Protein AF-A0A369TGQ2-F1 (afdb_monomer_lite)

Radius of gyration: 26.99 Å; chains: 1; bounding box: 59×21×66 Å

Secondary structure (DSSP, 8-state):
--HHHHHHHSTT-HHHHHHHHHHHHHHHHHHHHHHHHHHHHHHHHHHHHHHHHHHHHHHHTTSS--

Structure (mmCIF, N/CA/C/O backbone):
data_AF-A0A369TGQ2-F1
#
_entry.id   AF-A0A369TGQ2-F1
#
loop_
_atom_site.group_PDB
_atom_site.id
_atom_site.type_symbol
_atom_site.label_atom_id
_atom_site.label_alt_id
_atom_site.label_comp_id
_atom_site.label_asym_id
_atom_site.label_entity_id
_atom_site.label_seq_id
_atom_site.pdbx_PDB_ins_code
_atom_site.Cartn_x
_atom_site.Cartn_y
_atom_site.Cartn_z
_atom_site.occupancy
_atom_site.B_iso_or_equiv
_atom_site.auth_seq_id
_atom_site.auth_comp_id
_atom_site.auth_asym_id
_atom_site.auth_atom_id
_atom_site.pdbx_PDB_model_num
ATOM 1 N N . MET A 1 1 ? 7.721 14.937 -21.966 1.00 50.38 1 MET A N 1
ATOM 2 C CA . MET A 1 1 ? 7.016 13.693 -21.574 1.00 50.38 1 MET A CA 1
ATOM 3 C C . MET A 1 1 ? 7.492 12.450 -22.355 1.00 50.38 1 MET A C 1
ATOM 5 O O . MET A 1 1 ? 6.758 11.479 -22.403 1.00 50.38 1 MET A O 1
ATOM 9 N N . GLN A 1 2 ? 8.705 12.434 -22.933 1.00 53.28 2 GLN A N 1
ATOM 10 C CA . GLN A 1 2 ? 9.216 11.293 -23.725 1.00 53.28 2 GLN A CA 1
ATOM 11 C C . GLN A 1 2 ? 10.149 10.352 -22.931 1.00 53.28 2 GLN A C 1
ATOM 13 O O . GLN A 1 2 ? 10.226 9.167 -23.238 1.00 53.28 2 GLN A O 1
ATOM 18 N N . ALA A 1 3 ? 10.763 10.841 -21.846 1.00 59.66 3 ALA A N 1
ATOM 19 C CA . ALA A 1 3 ? 11.686 10.063 -21.015 1.00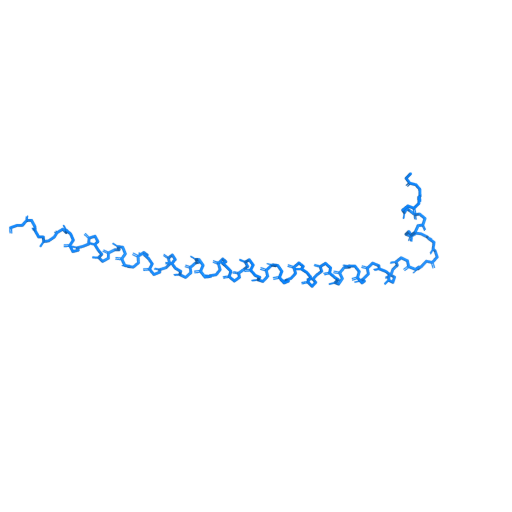 59.66 3 ALA A CA 1
ATOM 20 C C . ALA A 1 3 ? 11.029 8.842 -20.342 1.00 59.66 3 ALA A C 1
ATOM 22 O O . ALA A 1 3 ? 11.616 7.770 -20.287 1.00 59.66 3 ALA A O 1
ATOM 23 N N . VAL A 1 4 ? 9.787 8.974 -19.861 1.00 58.91 4 VAL A N 1
ATOM 24 C CA . VAL A 1 4 ? 9.086 7.871 -19.177 1.00 58.91 4 VAL A CA 1
ATOM 25 C C . VAL A 1 4 ? 8.782 6.736 -20.162 1.00 58.91 4 VAL A C 1
ATOM 27 O O . VAL A 1 4 ? 9.018 5.574 -19.856 1.00 58.91 4 VAL A O 1
ATOM 30 N N . SER A 1 5 ? 8.337 7.063 -21.378 1.00 57.38 5 SER A N 1
ATOM 31 C CA . SER A 1 5 ? 8.082 6.092 -22.449 1.00 57.38 5 SER A CA 1
ATOM 32 C C . SER A 1 5 ? 9.355 5.421 -22.980 1.00 57.38 5 SER A C 1
ATOM 34 O O . SER A 1 5 ? 9.316 4.227 -23.273 1.00 57.38 5 SER A O 1
ATOM 36 N N . GLU A 1 6 ? 10.487 6.131 -23.053 1.00 59.59 6 GLU A N 1
AT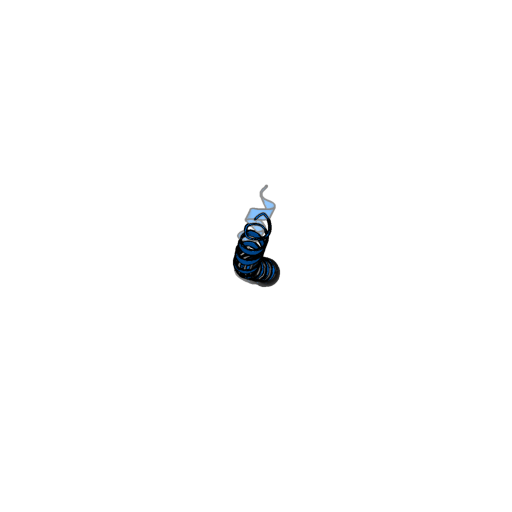OM 37 C CA . GLU A 1 6 ? 11.787 5.538 -23.411 1.00 59.59 6 GLU A CA 1
ATOM 38 C C . GLU A 1 6 ? 12.293 4.570 -22.339 1.00 59.59 6 GLU A C 1
ATOM 40 O O . GLU A 1 6 ? 12.738 3.483 -22.680 1.00 59.59 6 GLU A O 1
ATOM 45 N N . PHE A 1 7 ? 12.142 4.876 -21.048 1.00 59.41 7 PHE A N 1
ATOM 46 C CA . PHE A 1 7 ? 12.496 3.945 -19.967 1.00 59.41 7 PHE A CA 1
ATOM 47 C C . PHE A 1 7 ? 11.623 2.680 -19.939 1.00 59.41 7 PHE A C 1
ATOM 49 O O . PHE A 1 7 ? 12.093 1.614 -19.541 1.00 59.41 7 PHE A O 1
ATOM 56 N N . LEU A 1 8 ? 10.363 2.770 -20.379 1.00 61.75 8 LEU A N 1
ATOM 57 C CA . LEU A 1 8 ? 9.507 1.595 -20.557 1.00 61.75 8 LEU A CA 1
ATOM 58 C C . LEU A 1 8 ? 9.847 0.783 -21.821 1.00 61.75 8 LEU A C 1
ATOM 60 O O . LEU A 1 8 ? 9.589 -0.420 -21.840 1.00 61.75 8 LEU A O 1
ATOM 64 N N . THR A 1 9 ? 10.423 1.413 -22.851 1.00 59.53 9 THR A N 1
ATOM 65 C CA . THR A 1 9 ? 10.564 0.821 -24.199 1.00 59.53 9 THR A CA 1
ATOM 66 C C . THR A 1 9 ? 12.024 0.589 -24.629 1.00 59.53 9 THR A C 1
ATOM 68 O O . THR A 1 9 ? 12.264 -0.070 -25.638 1.00 59.53 9 THR A O 1
ATOM 71 N N . MET A 1 10 ? 13.025 1.032 -23.856 1.00 59.28 10 MET A N 1
ATOM 72 C CA . MET A 1 10 ? 14.441 0.703 -24.069 1.00 59.28 10 MET A CA 1
ATOM 73 C C . MET A 1 10 ? 14.703 -0.775 -23.727 1.00 59.28 10 MET A C 1
ATOM 75 O O . MET A 1 10 ? 15.060 -1.140 -22.608 1.00 59.28 10 MET A O 1
ATOM 79 N N . GLY A 1 11 ? 14.500 -1.649 -24.714 1.00 58.12 11 GLY A N 1
ATOM 80 C CA . GLY A 1 11 ? 15.199 -2.934 -24.814 1.00 58.12 11 GLY A CA 1
ATOM 81 C C . GLY A 1 11 ? 14.942 -3.952 -23.697 1.00 58.12 11 GLY A C 1
ATOM 82 O O . GLY A 1 11 ? 15.875 -4.614 -23.259 1.00 58.12 11 GLY A O 1
ATOM 83 N N . GLY A 1 12 ? 13.705 -4.099 -23.214 1.00 62.12 12 GLY A N 1
ATOM 84 C CA . GLY A 1 12 ? 13.315 -5.255 -22.388 1.00 62.12 12 GLY A CA 1
ATOM 85 C C . GLY A 1 12 ? 13.604 -5.169 -20.882 1.00 62.12 12 GLY A C 1
ATOM 86 O O . GLY A 1 12 ? 13.159 -6.046 -20.145 1.00 62.12 12 GLY A O 1
ATOM 87 N N . TYR A 1 13 ? 14.253 -4.109 -20.384 1.00 59.66 13 TYR A N 1
ATOM 88 C CA . TYR A 1 13 ? 14.557 -3.961 -18.948 1.00 59.66 13 TYR A CA 1
ATOM 89 C C . TYR A 1 13 ? 13.366 -3.528 -18.080 1.00 59.66 13 TYR A C 1
ATOM 91 O O . TYR A 1 13 ? 13.312 -3.865 -16.896 1.00 59.66 13 TYR A O 1
ATOM 99 N N . GLY A 1 14 ? 12.378 -2.835 -18.658 1.00 64.56 14 GLY A N 1
ATOM 100 C CA . GLY A 1 14 ? 11.181 -2.397 -17.930 1.00 64.56 14 GLY A CA 1
ATOM 101 C C . GLY A 1 14 ? 10.440 -3.563 -17.265 1.00 64.56 14 GLY A C 1
ATOM 102 O O . GLY A 1 14 ? 10.045 -3.466 -16.105 1.00 64.56 14 GLY A O 1
ATOM 103 N N . VAL A 1 15 ? 10.351 -4.710 -17.944 1.00 67.38 15 VAL A N 1
ATOM 104 C CA . VAL A 1 15 ? 9.696 -5.927 -17.430 1.00 67.38 15 VAL A CA 1
ATOM 105 C C . VAL A 1 15 ? 10.390 -6.499 -16.186 1.00 67.38 15 VAL A C 1
ATOM 107 O O . VAL A 1 15 ? 9.732 -7.168 -15.400 1.00 67.38 15 VAL A O 1
ATOM 110 N N . TYR A 1 16 ? 11.672 -6.207 -15.947 1.00 70.81 16 TYR A N 1
ATOM 111 C CA . TYR A 1 16 ? 12.384 -6.647 -14.737 1.00 70.81 16 TYR A CA 1
ATOM 112 C C . TYR A 1 16 ? 12.198 -5.697 -13.551 1.00 70.81 16 TYR A C 1
ATOM 114 O O . TYR A 1 16 ? 12.246 -6.120 -12.397 1.00 70.81 16 TYR A O 1
ATOM 122 N N . VAL A 1 17 ? 11.961 -4.415 -13.823 1.00 75.06 17 VAL A N 1
ATOM 123 C CA . VAL A 1 17 ? 11.827 -3.373 -12.799 1.00 75.06 17 VAL A CA 1
ATOM 124 C C . VAL A 1 17 ? 10.388 -3.273 -12.291 1.00 75.06 17 VAL A C 1
ATOM 126 O O . VAL A 1 17 ? 10.156 -3.168 -11.092 1.00 75.06 17 VAL A O 1
ATOM 129 N N . TRP A 1 18 ? 9.397 -3.374 -13.175 1.00 81.50 18 TRP A N 1
ATOM 130 C CA . TRP A 1 18 ? 7.985 -3.315 -12.787 1.00 81.50 18 TRP A CA 1
ATOM 131 C C . TRP A 1 18 ? 7.579 -4.334 -11.701 1.00 81.50 18 TRP A C 1
ATOM 133 O O . TRP A 1 18 ? 6.900 -3.928 -10.756 1.00 81.50 18 TRP A O 1
ATOM 143 N N . PRO A 1 19 ? 8.007 -5.612 -11.741 1.00 84.94 19 PRO A N 1
ATOM 144 C CA . PRO A 1 19 ? 7.671 -6.593 -10.715 1.00 84.94 19 PRO A CA 1
ATOM 145 C C . PRO A 1 19 ? 8.195 -6.234 -9.326 1.00 84.94 19 PRO A C 1
ATOM 147 O O . PRO A 1 19 ? 7.509 -6.513 -8.348 1.00 84.94 19 PRO A O 1
ATOM 150 N N . SER A 1 20 ? 9.371 -5.605 -9.206 1.00 83.88 20 SER A N 1
ATOM 151 C CA . SER A 1 20 ? 9.919 -5.224 -7.897 1.00 83.88 20 SER A CA 1
ATOM 152 C C . SER A 1 20 ? 9.121 -4.081 -7.266 1.00 83.88 20 SER A C 1
ATOM 154 O O . SER A 1 20 ? 8.817 -4.132 -6.074 1.00 83.88 20 SER A O 1
ATOM 156 N N . TYR A 1 21 ? 8.680 -3.107 -8.070 1.00 85.94 21 TYR A N 1
ATOM 157 C CA . TYR A 1 21 ? 7.759 -2.058 -7.626 1.00 85.94 21 TYR A CA 1
ATOM 158 C C . TYR A 1 21 ? 6.374 -2.610 -7.287 1.00 85.94 21 TYR A C 1
ATOM 160 O O . TYR A 1 21 ? 5.816 -2.257 -6.249 1.00 85.94 21 TYR A O 1
ATOM 168 N N . VAL A 1 22 ? 5.832 -3.507 -8.116 1.00 89.38 22 VAL A N 1
ATOM 169 C CA . VAL A 1 22 ? 4.557 -4.185 -7.837 1.00 89.38 22 VAL A CA 1
ATOM 170 C C . VAL A 1 22 ? 4.651 -4.963 -6.529 1.00 89.38 22 VAL A C 1
ATOM 172 O O . VAL A 1 22 ? 3.763 -4.841 -5.693 1.00 89.38 22 VAL A O 1
ATOM 175 N N . LEU A 1 23 ? 5.739 -5.704 -6.312 1.00 93.06 23 LEU A N 1
ATOM 176 C CA . LEU A 1 23 ? 5.961 -6.463 -5.086 1.00 93.06 23 LEU A CA 1
ATOM 177 C C . LEU A 1 23 ? 6.065 -5.542 -3.867 1.00 93.06 23 LEU A C 1
ATOM 179 O O . LEU A 1 23 ? 5.434 -5.810 -2.849 1.00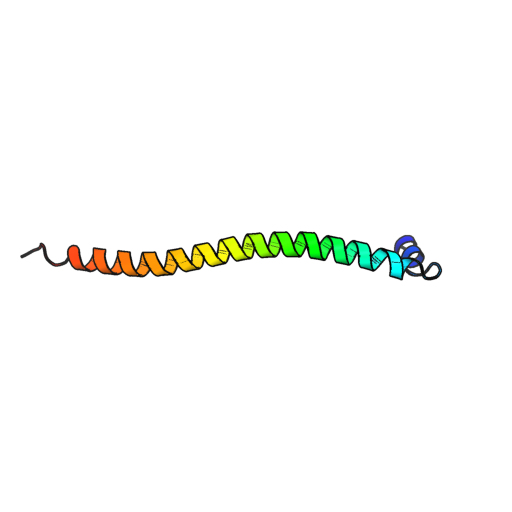 93.06 23 LEU A O 1
ATOM 183 N N . ALA A 1 24 ? 6.796 -4.431 -3.972 1.00 93.62 24 ALA A N 1
ATOM 184 C CA . ALA A 1 24 ? 6.903 -3.450 -2.896 1.00 93.62 24 ALA A CA 1
ATOM 185 C C . ALA A 1 24 ? 5.539 -2.838 -2.537 1.00 93.62 24 ALA A C 1
ATOM 187 O O . ALA A 1 24 ? 5.169 -2.798 -1.362 1.00 93.62 24 ALA A O 1
ATOM 188 N N . VAL A 1 25 ? 4.759 -2.423 -3.542 1.00 94.81 25 VAL A N 1
ATOM 189 C CA . VAL A 1 25 ? 3.398 -1.896 -3.350 1.00 94.81 25 VAL A CA 1
ATOM 190 C C . VAL A 1 25 ? 2.473 -2.966 -2.775 1.00 94.81 25 VAL A C 1
ATOM 192 O O . VAL A 1 25 ? 1.651 -2.657 -1.918 1.00 94.81 25 VAL A O 1
ATOM 195 N N . LEU A 1 26 ? 2.618 -4.224 -3.188 1.00 95.69 26 LEU A N 1
ATOM 196 C CA . LEU A 1 26 ? 1.817 -5.336 -2.686 1.00 95.69 26 LEU A CA 1
ATOM 197 C C . LEU A 1 26 ? 2.144 -5.649 -1.222 1.00 95.69 26 LEU A C 1
ATOM 199 O O . LEU A 1 26 ? 1.228 -5.867 -0.434 1.00 95.69 26 LEU A O 1
ATOM 203 N N . ILE A 1 27 ? 3.418 -5.596 -0.827 1.00 95.44 27 ILE A N 1
ATOM 204 C CA . ILE A 1 27 ? 3.842 -5.772 0.568 1.00 95.44 27 ILE A CA 1
ATOM 205 C C . ILE A 1 27 ? 3.353 -4.601 1.427 1.00 95.44 27 ILE A C 1
ATOM 207 O O . ILE A 1 27 ? 2.682 -4.822 2.436 1.00 95.44 27 ILE A O 1
ATOM 211 N N . MET A 1 28 ? 3.632 -3.355 1.024 1.00 94.56 28 MET A N 1
ATOM 212 C CA . MET A 1 28 ? 3.191 -2.167 1.767 1.00 94.56 28 MET A CA 1
ATOM 213 C C . MET A 1 28 ? 1.667 -2.091 1.848 1.00 94.56 28 MET A C 1
ATOM 215 O O . MET A 1 28 ? 1.110 -1.935 2.934 1.00 94.56 28 MET A O 1
ATOM 219 N N . GLY A 1 29 ? 0.988 -2.237 0.712 1.00 95.81 29 GLY A N 1
ATOM 220 C CA . GLY A 1 29 ? -0.466 -2.206 0.606 1.00 95.81 29 GLY A CA 1
ATOM 221 C C . GLY A 1 29 ? -1.126 -3.363 1.348 1.00 95.81 29 GLY A C 1
ATOM 222 O O . GLY A 1 29 ? -2.120 -3.152 2.038 1.00 95.81 29 GLY A O 1
ATOM 223 N N . GLY A 1 30 ? -0.547 -4.564 1.285 1.00 94.19 30 GLY A N 1
ATOM 224 C CA . GLY A 1 30 ? -0.998 -5.731 2.038 1.00 94.19 30 GLY A CA 1
ATOM 225 C C . GLY A 1 30 ? -0.880 -5.524 3.545 1.00 94.19 30 GLY A C 1
ATOM 226 O O . GLY A 1 30 ? -1.831 -5.793 4.276 1.00 94.19 30 GLY A O 1
ATOM 227 N N . MET A 1 31 ? 0.237 -4.968 4.022 1.00 94.12 31 MET A N 1
ATOM 228 C CA . MET A 1 31 ? 0.450 -4.695 5.446 1.00 94.12 31 MET A CA 1
ATOM 229 C C . MET A 1 31 ? -0.466 -3.577 5.968 1.00 94.12 31 MET A C 1
ATOM 231 O O . MET A 1 31 ? -1.059 -3.706 7.045 1.00 94.12 31 MET A O 1
ATOM 235 N N . LEU A 1 32 ? -0.662 -2.513 5.181 1.00 92.31 32 LEU A N 1
ATOM 236 C CA . LEU A 1 32 ? -1.651 -1.470 5.475 1.00 92.31 32 LEU A CA 1
ATOM 237 C C . LEU A 1 32 ? -3.074 -2.041 5.494 1.00 92.31 32 LEU A C 1
ATOM 239 O O . LEU A 1 32 ? -3.844 -1.787 6.421 1.00 92.31 32 LEU A O 1
ATOM 243 N N . GLY A 1 33 ? -3.414 -2.839 4.483 1.00 92.62 33 GLY A N 1
ATOM 244 C CA . GLY A 1 33 ? -4.711 -3.486 4.334 1.00 92.62 33 GLY A CA 1
ATOM 245 C C . GLY A 1 33 ? -5.020 -4.413 5.502 1.00 92.62 33 GLY A C 1
ATOM 246 O O . GLY A 1 33 ? -6.103 -4.320 6.075 1.00 92.62 33 GLY A O 1
ATOM 247 N N . LEU A 1 34 ? -4.056 -5.236 5.919 1.00 89.12 34 LEU A N 1
ATOM 248 C CA . LEU A 1 34 ? -4.157 -6.095 7.099 1.00 89.12 34 LEU A CA 1
ATOM 249 C C . LEU A 1 34 ? -4.368 -5.273 8.371 1.00 89.12 34 LEU A C 1
ATOM 251 O O . LEU A 1 34 ? -5.244 -5.603 9.164 1.00 89.12 34 LEU A O 1
ATOM 255 N N . THR A 1 35 ? -3.635 -4.175 8.546 1.00 87.38 35 THR A N 1
ATOM 256 C CA . THR A 1 35 ? -3.770 -3.295 9.718 1.00 87.38 35 THR A CA 1
ATOM 257 C C . THR A 1 35 ? -5.169 -2.677 9.794 1.00 87.38 35 THR A C 1
ATOM 259 O O . THR A 1 35 ? -5.835 -2.737 10.830 1.00 87.38 35 THR A O 1
ATOM 262 N N . LEU A 1 36 ? -5.671 -2.152 8.674 1.00 86.00 36 LEU A N 1
ATOM 263 C CA . LEU A 1 36 ? -7.020 -1.589 8.585 1.00 86.00 36 LEU A CA 1
ATOM 264 C C . LEU A 1 36 ? -8.108 -2.664 8.715 1.00 86.00 36 LEU A C 1
ATOM 266 O O . LEU A 1 36 ? -9.150 -2.414 9.324 1.00 86.00 36 LEU A O 1
ATOM 270 N N . ALA A 1 37 ? -7.884 -3.859 8.166 1.00 84.75 37 ALA A N 1
ATOM 271 C CA . ALA A 1 37 ? -8.794 -4.992 8.287 1.00 84.75 37 ALA A CA 1
ATOM 272 C C . ALA A 1 37 ? -8.897 -5.463 9.740 1.00 84.75 37 ALA A C 1
ATOM 274 O O . ALA A 1 37 ? -10.008 -5.620 10.237 1.00 84.75 37 ALA A O 1
ATOM 275 N N . ARG A 1 38 ? -7.770 -5.594 10.451 1.00 77.56 38 ARG A N 1
ATOM 276 C CA . ARG A 1 38 ? -7.735 -5.904 11.889 1.00 77.56 38 ARG A CA 1
ATOM 277 C C . ARG A 1 38 ? -8.518 -4.868 12.688 1.00 77.56 38 ARG A C 1
ATOM 279 O O . ARG A 1 38 ? -9.399 -5.241 13.453 1.00 77.56 38 ARG A O 1
ATOM 286 N N . LEU A 1 39 ? -8.300 -3.579 12.422 1.00 75.94 39 LEU A N 1
ATOM 287 C CA . LEU A 1 39 ? -9.035 -2.500 13.087 1.00 75.94 39 LEU A CA 1
ATOM 288 C C . LEU A 1 39 ? -10.551 -2.565 12.816 1.00 75.94 39 LEU A C 1
ATOM 290 O O . LEU A 1 39 ? -11.365 -2.319 13.707 1.00 75.94 39 LEU A O 1
ATOM 294 N N . ARG A 1 40 ? -10.950 -2.913 11.586 1.00 74.50 40 ARG A N 1
ATOM 295 C CA . ARG A 1 40 ? -12.361 -3.090 11.204 1.00 74.50 40 ARG A CA 1
ATOM 296 C C . ARG A 1 40 ? -12.991 -4.329 11.840 1.00 74.50 40 ARG A C 1
ATOM 298 O O . ARG A 1 40 ? -14.151 -4.253 12.236 1.00 74.50 40 ARG A O 1
ATOM 305 N N . VAL A 1 41 ? -12.256 -5.434 11.948 1.00 72.44 41 VAL A N 1
ATOM 306 C CA . VAL A 1 41 ? -12.713 -6.668 12.608 1.00 72.44 41 VAL A CA 1
ATOM 307 C C . VAL A 1 41 ? -12.915 -6.420 14.103 1.00 72.44 41 VAL A C 1
ATOM 309 O O . VAL A 1 41 ? -14.006 -6.671 14.606 1.00 72.44 41 VAL A O 1
ATOM 312 N N . THR A 1 42 ? -11.954 -5.790 14.781 1.00 64.75 42 THR A N 1
ATOM 313 C CA . THR A 1 42 ? -12.080 -5.432 16.204 1.00 64.75 42 THR A CA 1
ATOM 314 C C . THR A 1 42 ? -13.266 -4.495 16.460 1.00 64.75 42 THR A C 1
ATOM 316 O O . THR A 1 42 ? -14.033 -4.700 17.397 1.00 64.75 42 THR A O 1
ATOM 319 N N . LYS A 1 43 ? -13.506 -3.500 15.591 1.00 61.16 43 LYS A N 1
ATOM 320 C CA . LYS A 1 43 ? -14.699 -2.639 15.707 1.00 61.16 43 LYS A CA 1
ATOM 321 C C . LYS A 1 43 ? -16.018 -3.385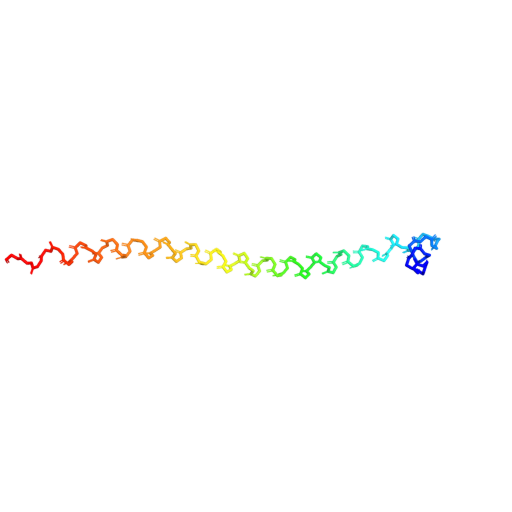 15.472 1.00 61.16 43 LYS A C 1
ATOM 323 O O . LYS A 1 43 ? -17.046 -2.960 15.998 1.00 61.16 43 LYS A O 1
ATOM 328 N N . ARG A 1 44 ? -16.024 -4.455 14.670 1.00 60.91 44 ARG A N 1
ATOM 329 C CA . ARG A 1 44 ? -17.221 -5.283 14.452 1.00 60.91 44 ARG A CA 1
ATOM 330 C C . ARG A 1 44 ? -17.546 -6.139 15.671 1.00 60.91 44 ARG A C 1
ATOM 332 O O . ARG A 1 44 ? -18.719 -6.236 16.013 1.00 60.91 44 ARG A O 1
ATOM 339 N N . GLU A 1 45 ? -16.538 -6.673 16.354 1.00 60.53 45 GLU A N 1
ATOM 340 C CA . GLU A 1 45 ? -16.746 -7.434 17.590 1.00 60.53 45 GLU A CA 1
ATOM 341 C C . GLU A 1 45 ? -17.289 -6.550 18.718 1.00 60.53 45 GLU A C 1
ATOM 343 O O . GLU A 1 45 ? -18.287 -6.914 19.338 1.00 60.53 45 GLU A O 1
ATOM 348 N N . LEU A 1 46 ? -16.742 -5.342 18.918 1.00 58.94 46 LEU A N 1
ATOM 349 C CA . LEU A 1 46 ? -17.265 -4.421 19.940 1.00 58.94 46 LEU A CA 1
ATOM 350 C C . LEU A 1 46 ? -18.740 -4.056 19.708 1.00 58.94 46 LEU A C 1
ATOM 352 O O . LEU A 1 46 ? -19.522 -4.038 20.656 1.00 58.94 46 LEU A O 1
ATOM 356 N N . LYS A 1 47 ? -19.153 -3.838 18.451 1.00 59.62 47 LYS A N 1
ATOM 357 C CA . LYS A 1 47 ? -20.562 -3.557 18.127 1.00 59.62 47 LYS A CA 1
ATOM 358 C C . LYS A 1 47 ? -21.500 -4.722 18.436 1.00 59.62 47 LYS A C 1
ATOM 360 O O . LYS A 1 47 ? -22.678 -4.469 18.677 1.00 59.62 47 LYS A O 1
ATOM 365 N N . GLY A 1 48 ? -21.014 -5.963 18.401 1.00 61.44 48 GLY A N 1
ATOM 366 C CA . GLY A 1 48 ? -21.798 -7.136 18.782 1.00 61.44 48 GLY A CA 1
ATOM 367 C C . GLY A 1 48 ? -22.063 -7.174 20.287 1.00 61.44 48 GLY A C 1
ATOM 368 O O . GLY A 1 48 ? -23.203 -7.344 20.712 1.00 61.44 48 GLY A O 1
ATOM 369 N N . TYR A 1 49 ? -21.031 -6.929 21.096 1.00 60.06 49 TYR A N 1
ATOM 370 C CA . TYR A 1 49 ? -21.144 -6.974 22.557 1.00 60.06 49 TYR A CA 1
ATOM 371 C C . TYR A 1 49 ? -21.870 -5.760 23.152 1.00 60.06 49 TYR A C 1
ATOM 373 O O . TYR A 1 49 ? -22.637 -5.901 24.106 1.00 60.06 49 TYR A O 1
ATOM 381 N N . GLU A 1 50 ? -21.694 -4.571 22.572 1.00 62.06 50 GLU A N 1
ATOM 382 C CA . GLU A 1 50 ? -22.343 -3.350 23.060 1.00 62.06 50 GLU A CA 1
ATOM 383 C C . GLU A 1 50 ? -23.869 -3.392 22.888 1.00 62.06 50 GLU A C 1
ATOM 385 O O . GLU A 1 50 ? -24.605 -2.932 23.761 1.00 62.06 50 GLU A O 1
ATOM 390 N N . GLN A 1 51 ? -24.368 -4.037 21.828 1.00 62.06 51 GLN A N 1
ATOM 391 C CA . GLN A 1 51 ? -25.807 -4.231 21.618 1.00 62.06 51 GLN A CA 1
ATOM 392 C C . GLN A 1 51 ? -26.436 -5.146 22.676 1.00 62.06 51 GLN A C 1
ATOM 394 O O . GLN A 1 51 ? -27.539 -4.868 23.154 1.00 62.06 51 GLN A O 1
ATOM 399 N N . VAL A 1 52 ? -25.722 -6.194 23.094 1.00 63.84 52 VAL A N 1
ATOM 400 C CA . VAL A 1 52 ? -26.188 -7.114 24.141 1.00 63.84 52 VAL A CA 1
ATOM 401 C C . VAL A 1 52 ? -26.221 -6.402 25.498 1.00 63.84 52 VAL A C 1
ATOM 403 O O . VAL A 1 52 ? -27.238 -6.431 26.193 1.00 63.84 52 VAL A O 1
ATOM 406 N N . HIS A 1 53 ? -25.165 -5.665 25.857 1.00 62.66 53 HIS A N 1
ATOM 407 C CA . HIS A 1 53 ? -25.119 -4.924 27.124 1.00 62.66 53 HIS A CA 1
ATOM 408 C C . HIS A 1 53 ? -26.103 -3.741 27.185 1.00 62.66 53 HIS A C 1
ATOM 410 O O . HIS A 1 53 ? -26.716 -3.506 28.233 1.00 62.66 53 HIS A O 1
ATOM 416 N N . ALA A 1 54 ? -26.310 -3.018 26.080 1.00 63.88 54 ALA A N 1
ATOM 417 C CA . ALA A 1 54 ? -27.286 -1.928 26.011 1.00 63.88 54 ALA A CA 1
ATOM 418 C C . ALA A 1 54 ? -28.732 -2.432 26.184 1.00 63.88 54 ALA A C 1
ATOM 420 O O . ALA A 1 54 ? -29.534 -1.793 26.874 1.00 63.88 54 ALA A O 1
ATOM 421 N N . ALA A 1 55 ? -29.057 -3.608 25.635 1.00 64.50 55 ALA A N 1
ATOM 422 C CA . ALA A 1 55 ? -30.371 -4.232 25.792 1.00 64.5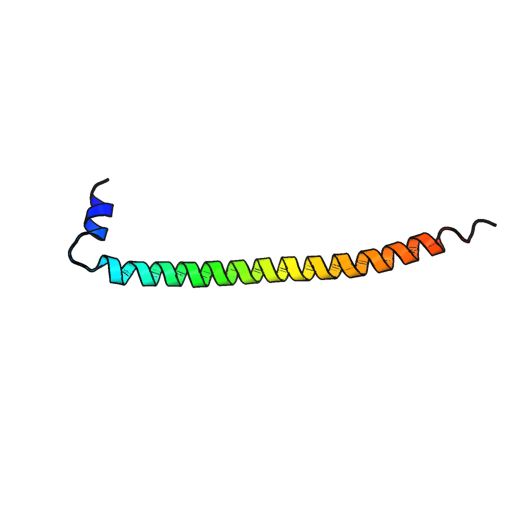0 55 ALA A CA 1
ATOM 423 C C . ALA A 1 55 ? -30.673 -4.612 27.255 1.00 64.50 55 ALA A C 1
ATOM 425 O O . ALA A 1 55 ? -31.795 -4.412 27.730 1.00 64.50 55 ALA A O 1
ATOM 426 N N . HIS A 1 56 ? -29.669 -5.089 28.000 1.00 61.75 56 HIS A N 1
ATOM 427 C CA . HIS A 1 56 ? -29.820 -5.413 29.421 1.00 61.75 56 HIS A CA 1
ATOM 428 C C . HIS A 1 56 ? -29.965 -4.170 30.310 1.00 61.75 56 HIS A C 1
ATOM 430 O O . HIS A 1 56 ? -30.782 -4.176 31.235 1.00 61.75 56 HIS A O 1
ATOM 436 N N . ARG A 1 57 ? -29.246 -3.075 30.014 1.00 65.75 57 ARG A N 1
ATOM 437 C CA . ARG A 1 57 ? -29.376 -1.816 30.772 1.00 65.75 57 ARG A CA 1
ATOM 438 C C . ARG A 1 57 ? -30.774 -1.205 30.624 1.00 65.75 57 ARG A C 1
ATOM 440 O O . ARG A 1 57 ?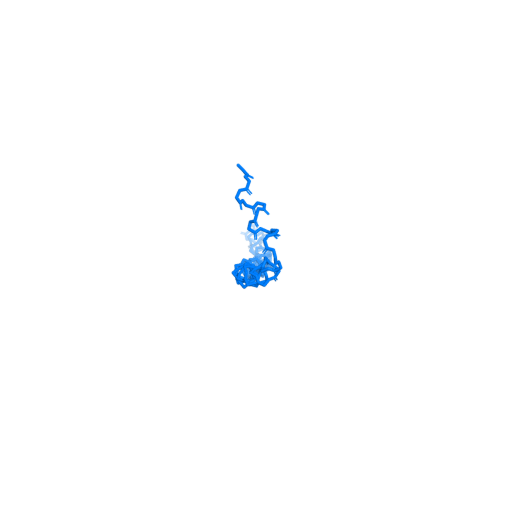 -31.354 -0.767 31.614 1.00 65.75 57 ARG A O 1
ATOM 447 N N . LYS A 1 58 ? -31.353 -1.244 29.418 1.00 63.62 58 LYS A N 1
ATOM 448 C CA . LYS A 1 58 ? -32.691 -0.690 29.148 1.00 63.62 58 LYS A CA 1
ATOM 449 C C . LYS A 1 58 ? -33.815 -1.432 29.885 1.00 63.62 58 LYS A C 1
ATOM 451 O O . LYS A 1 58 ? -34.821 -0.819 30.222 1.00 63.62 58 LYS A O 1
ATOM 456 N N . ARG A 1 59 ? -33.654 -2.733 30.165 1.00 61.88 59 ARG A N 1
ATOM 457 C CA . ARG A 1 59 ? -34.649 -3.511 30.929 1.00 61.88 59 ARG A CA 1
ATOM 458 C C . ARG A 1 59 ? -34.599 -3.246 32.435 1.00 61.88 59 ARG A C 1
ATOM 460 O O . ARG A 1 59 ? -35.655 -3.210 33.052 1.00 61.88 59 ARG A O 1
ATOM 467 N N . ARG A 1 60 ? -33.416 -3.011 33.020 1.00 63.41 60 ARG A N 1
ATOM 468 C CA . ARG A 1 60 ? -33.288 -2.695 34.461 1.00 63.41 60 ARG A CA 1
ATOM 469 C C . ARG A 1 60 ? -33.780 -1.297 34.837 1.00 63.41 60 ARG A C 1
ATOM 471 O O . ARG A 1 60 ? -34.147 -1.100 35.983 1.00 63.41 60 ARG A O 1
ATOM 478 N N . GLY A 1 61 ? -33.801 -0.352 33.898 1.00 61.03 61 GLY A N 1
ATOM 479 C CA . GLY A 1 61 ? -34.324 0.996 34.144 1.00 61.03 61 GLY A CA 1
ATOM 480 C C . GLY A 1 61 ? -35.851 1.110 34.118 1.00 61.03 61 GLY A C 1
ATOM 481 O O . GLY A 1 61 ? -36.356 2.173 34.429 1.00 61.03 61 GLY A O 1
ATOM 482 N N . ARG A 1 62 ? -36.585 0.053 33.735 1.00 61.81 62 ARG A N 1
ATOM 483 C CA . ARG A 1 62 ? -38.049 0.086 33.531 1.00 61.81 62 ARG A CA 1
ATOM 484 C C . ARG A 1 62 ? -38.830 -0.800 34.511 1.00 61.81 62 ARG A C 1
ATOM 486 O O . ARG A 1 62 ? -39.922 -1.244 34.186 1.00 61.81 62 ARG A O 1
ATOM 493 N N . GLY A 1 63 ? -38.224 -1.139 35.646 1.00 60.19 63 GLY A N 1
ATOM 494 C CA . GLY A 1 63 ? -38.826 -1.988 36.683 1.00 60.19 63 GLY A CA 1
ATOM 495 C C . GLY A 1 63 ? -38.569 -1.475 38.098 1.00 60.19 63 GLY A C 1
ATOM 496 O O . GLY A 1 63 ? -38.480 -2.279 39.015 1.00 60.19 63 GLY A O 1
ATOM 497 N N . GLY A 1 64 ? -38.346 -0.166 38.252 1.00 58.44 64 GLY A N 1
ATOM 498 C CA . GLY A 1 64 ? -38.114 0.490 39.543 1.00 58.44 64 GLY A CA 1
ATOM 499 C C . GLY A 1 64 ? -39.011 1.709 39.771 1.00 58.44 64 GLY A C 1
ATOM 500 O O . GLY A 1 64 ? -38.652 2.564 40.570 1.00 58.44 64 GLY A O 1
ATOM 501 N N . GLU A 1 65 ? -40.124 1.806 39.044 1.00 61.91 65 GLU A N 1
ATOM 502 C CA . GLU A 1 65 ? -41.108 2.891 39.152 1.00 61.91 65 GLU A CA 1
ATOM 503 C C . GLU A 1 65 ? -42.492 2.305 39.479 1.00 61.91 65 GLU A C 1
ATOM 505 O O . GLU A 1 65 ? -43.441 2.588 38.762 1.00 61.91 65 GLU A O 1
ATOM 510 N N . ASP A 1 66 ? -42.601 1.464 40.514 1.00 54.09 66 ASP A N 1
ATOM 511 C CA . ASP A 1 66 ? -43.889 1.003 41.065 1.00 54.09 66 ASP A CA 1
ATOM 512 C C . ASP A 1 66 ? -43.862 1.052 42.603 1.00 54.09 66 ASP A C 1
ATOM 514 O O . ASP A 1 66 ? -42.909 0.486 43.195 1.00 54.09 66 ASP A O 1
#

Sequence (66 aa):
MQAVSEFLTMGGYGVYVWPSYVLAVLIMGGMLGLTLARLRVTKRELKGYEQVHAAHRKRRGRGGED

Foldseek 3Di:
DVVVVCVCVVPPCVVVVVVVVVVVCCVVVVVVVVVVVVVVVVVVVVVVVVVVVVVVVVVVVPPPPD

pLDDT: mean 71.01, std 13.85, range [50.38, 95.81]

InterPro domains:
  IPR007078 Haem exporter protein D (CcmD) [PF04995] (11-47)
  IPR007078 Haem exporter protein D (CcmD) [TIGR03141] (8-51)

Organism: NCBI:txid2661937